Protein AF-A0A836K0S6-F1 (afdb_monomer_lite)

Foldseek 3Di:
DDDQDDLVNCVVVVDDPVRSQVSQCVVPNPVRPDDCVVCPVVVVVVVVVVVVVVPVVVVVPQDADQDALVLLLVLQVVCCVPPVWDALVNSLVSCVVPHSHDPDPVVSSVSSVVNVVVNCLQQSWHDDDVRTIHRDDPVSNVVSVVVVVVVVVVVVVVVVVVVVVVVVVVVVVVVD

Secondary structure (DSSP, 8-state):
------HHHHHHTT--HHHHHHHHHHHHGGGGS--TTHHHHHHHHHHHHHHHHTHHHHHHS-PPPPPPHHHHHHHHHHHTTT-SSEEHHHHHHHHHHHS-----HHHHHHHHHHHHHHHHHTTSSEEEETTEEEPPPHHHHHHHHHHHHHHHHHHHHHHHHHHHHHHHHHHHHS--

Sequence (176 aa):
PSKEPTSKFLVKLGKNGQEILQMLEMVYGESAGHPSTLRVDENIQRVHDLVTADRRITTRMMEVIPITPQMLRIAVKELQKHQLFVKLKNLRDHIQKYYPVETDLEILEQELQEKLKYAVCVGLIAKYGDDQYCIPTLREEANTVKTAISAFWEMYKNVTQYVNVLFFMQQNAANQ

Organism: NCBI:txid2715315

Structure (mmCIF, N/CA/C/O backbone):
data_AF-A0A836K0S6-F1
#
_entry.id   AF-A0A836K0S6-F1
#
loop_
_atom_site.group_PDB
_atom_site.id
_atom_site.type_symbol
_atom_site.label_atom_id
_atom_site.label_alt_id
_atom_site.label_comp_id
_atom_site.label_asym_id
_atom_site.label_entity_id
_atom_site.label_seq_id
_atom_site.pdbx_PDB_ins_code
_atom_site.Cartn_x
_atom_site.Cartn_y
_atom_site.Cartn_z
_atom_site.occupancy
_atom_site.B_iso_or_equiv
_atom_site.auth_seq_id
_atom_site.auth_comp_id
_atom_site.auth_asym_id
_atom_site.auth_atom_id
_atom_site.pdbx_PDB_model_num
ATOM 1 N N . PRO A 1 1 ? 19.484 -23.667 -63.491 1.00 38.75 1 PRO A N 1
ATOM 2 C CA . PRO A 1 1 ? 19.630 -23.543 -62.021 1.00 38.75 1 PRO A CA 1
ATOM 3 C C . PRO A 1 1 ? 19.934 -24.911 -61.388 1.00 38.75 1 PRO A C 1
ATOM 5 O O . PRO A 1 1 ? 19.045 -25.756 -61.285 1.00 38.75 1 PRO A O 1
ATOM 8 N N . SER A 1 2 ? 21.205 -25.161 -61.065 1.00 41.16 2 SER A N 1
ATOM 9 C CA . SER A 1 2 ? 21.650 -26.395 -60.409 1.00 41.16 2 SER A CA 1
ATOM 10 C C . SER A 1 2 ? 21.013 -26.499 -59.024 1.00 41.16 2 SER A C 1
ATOM 12 O O . SER A 1 2 ? 21.161 -25.600 -58.203 1.00 41.16 2 SER A O 1
ATOM 14 N N . LYS A 1 3 ? 20.267 -27.577 -58.767 1.00 54.84 3 LYS A N 1
ATOM 15 C CA . LYS A 1 3 ? 19.761 -27.871 -57.424 1.00 54.84 3 LYS A CA 1
ATOM 16 C C . LYS A 1 3 ? 20.940 -28.363 -56.591 1.00 54.84 3 LYS A C 1
ATOM 18 O O . LYS A 1 3 ? 21.445 -29.450 -56.861 1.00 54.84 3 LYS A O 1
ATOM 23 N N . GLU A 1 4 ? 21.390 -27.568 -55.628 1.00 58.59 4 GLU A N 1
ATOM 24 C CA . GLU A 1 4 ? 22.420 -28.013 -54.692 1.00 58.59 4 GLU A CA 1
ATOM 25 C C . GLU A 1 4 ? 21.896 -29.193 -53.851 1.00 58.59 4 GLU A C 1
ATOM 27 O O . GLU A 1 4 ? 20.720 -29.211 -53.458 1.00 58.59 4 GLU A O 1
ATOM 32 N N . PRO A 1 5 ? 22.724 -30.220 -53.610 1.00 63.16 5 PRO A N 1
ATOM 33 C CA . PRO A 1 5 ? 22.298 -31.408 -52.888 1.00 63.16 5 PRO A CA 1
ATOM 34 C C . PRO A 1 5 ? 22.079 -31.091 -51.402 1.00 63.16 5 PRO A C 1
ATOM 36 O O . PRO A 1 5 ? 23.010 -30.792 -50.665 1.00 63.16 5 PRO A O 1
ATOM 39 N N . THR A 1 6 ? 20.834 -31.206 -50.938 1.00 71.94 6 THR A N 1
ATOM 40 C CA . THR A 1 6 ? 20.497 -31.096 -49.507 1.00 71.94 6 THR A CA 1
ATOM 41 C C . THR A 1 6 ? 20.680 -32.435 -48.788 1.00 71.94 6 THR A C 1
ATOM 43 O O . THR A 1 6 ? 20.532 -33.499 -49.392 1.00 71.94 6 THR A O 1
ATOM 46 N N . SER A 1 7 ? 20.909 -32.416 -47.469 1.00 65.00 7 SER A N 1
ATOM 47 C CA . SER A 1 7 ? 21.048 -33.640 -46.656 1.00 65.00 7 SER A CA 1
ATOM 48 C C . SER A 1 7 ? 19.866 -34.608 -46.828 1.00 65.00 7 SER A C 1
ATOM 50 O O . SER A 1 7 ? 20.059 -35.808 -47.002 1.00 65.00 7 SER A O 1
ATOM 52 N N . LYS A 1 8 ? 18.634 -34.084 -46.900 1.00 75.00 8 LYS A N 1
ATOM 53 C CA . LYS A 1 8 ? 17.410 -34.868 -47.151 1.00 75.00 8 LYS A CA 1
ATOM 54 C C . LYS A 1 8 ? 17.403 -35.552 -48.521 1.00 75.00 8 LYS A C 1
ATOM 56 O O . LYS A 1 8 ? 16.865 -36.649 -48.649 1.00 75.00 8 LYS A O 1
ATOM 61 N N . PHE A 1 9 ? 17.979 -34.913 -49.538 1.00 78.56 9 PHE A N 1
ATOM 62 C CA . PHE A 1 9 ? 18.112 -35.496 -50.870 1.00 78.56 9 PHE A CA 1
ATOM 63 C C . PHE A 1 9 ? 19.124 -36.649 -50.866 1.00 78.56 9 PHE A C 1
ATOM 65 O O . PHE A 1 9 ? 18.832 -37.714 -51.403 1.00 78.56 9 PHE A O 1
ATOM 72 N N . LEU A 1 10 ? 20.260 -36.480 -50.185 1.00 75.69 10 LEU A N 1
ATOM 73 C CA . LEU A 1 10 ? 21.323 -37.489 -50.111 1.00 75.69 10 LEU A CA 1
ATOM 74 C C . LEU A 1 10 ? 20.910 -38.734 -49.308 1.00 75.69 10 LEU A C 1
ATOM 76 O O . LEU A 1 10 ? 21.183 -39.854 -49.739 1.00 75.69 10 LEU A O 1
ATOM 80 N N . VAL A 1 11 ? 20.158 -38.560 -48.215 1.00 77.62 11 VAL A N 1
ATOM 81 C CA . VAL A 1 11 ? 19.549 -39.684 -47.474 1.00 77.62 11 VAL A CA 1
ATOM 82 C C . VAL A 1 11 ? 18.610 -40.489 -48.378 1.00 77.62 11 VAL A C 1
ATOM 84 O O . VAL A 1 11 ? 18.618 -41.717 -48.354 1.00 77.62 11 VAL A O 1
ATOM 87 N N . LYS A 1 12 ? 17.828 -39.814 -49.230 1.00 84.00 12 LYS A N 1
ATOM 88 C CA . LYS A 1 12 ? 16.891 -40.471 -50.154 1.00 84.00 12 LYS A CA 1
ATOM 89 C C . LYS A 1 12 ? 17.592 -41.238 -51.282 1.00 84.00 12 LYS A C 1
ATOM 91 O O . LYS A 1 12 ? 16.991 -42.135 -51.862 1.00 84.00 12 LYS A O 1
ATOM 96 N N . LEU A 1 13 ? 18.856 -40.913 -51.553 1.00 79.81 13 LEU A N 1
ATOM 97 C CA . LEU A 1 13 ? 19.741 -41.653 -52.456 1.00 79.81 13 LEU A CA 1
ATOM 98 C C . LEU A 1 13 ? 20.473 -42.820 -51.767 1.00 79.81 13 LEU A C 1
ATOM 100 O O . LEU A 1 13 ? 21.330 -43.444 -52.388 1.00 79.81 13 LEU A O 1
ATOM 104 N N . GLY A 1 14 ? 20.156 -43.116 -50.502 1.00 83.06 14 GLY A N 1
ATOM 105 C CA . GLY A 1 14 ? 20.743 -44.231 -49.756 1.00 83.06 14 GLY A CA 1
ATOM 106 C C . GLY A 1 14 ? 22.152 -43.965 -49.228 1.00 83.06 14 GLY A C 1
ATOM 107 O O . GLY A 1 14 ? 22.843 -44.912 -48.861 1.00 83.06 14 GLY A O 1
ATOM 108 N N . LYS A 1 15 ? 22.597 -42.702 -49.194 1.00 83.50 15 LYS A N 1
ATOM 109 C CA . LYS A 1 15 ? 23.909 -42.341 -48.644 1.00 83.50 15 LYS A CA 1
ATOM 110 C C . LYS A 1 15 ? 23.918 -42.492 -47.129 1.00 83.50 15 LYS A C 1
ATOM 112 O O . LYS A 1 15 ? 22.961 -42.111 -46.453 1.00 83.50 15 LYS A O 1
ATOM 117 N N . ASN A 1 16 ? 25.006 -43.043 -46.601 1.00 80.62 16 ASN A N 1
ATOM 118 C CA . ASN A 1 16 ? 25.193 -43.154 -45.156 1.00 80.62 16 ASN A CA 1
ATOM 119 C C . ASN A 1 16 ? 25.686 -41.821 -44.558 1.00 80.62 16 ASN A C 1
ATOM 121 O O . ASN A 1 16 ? 26.083 -40.904 -45.276 1.00 80.62 16 ASN A O 1
ATOM 125 N N . GLY A 1 17 ? 25.660 -41.702 -43.228 1.00 71.62 17 GLY A N 1
ATOM 126 C CA . GLY A 1 17 ? 25.983 -40.445 -42.541 1.00 71.62 17 GLY A CA 1
ATOM 127 C C . GLY A 1 17 ? 27.375 -39.881 -42.855 1.00 71.62 17 GLY A C 1
ATOM 128 O O . GLY A 1 17 ? 27.514 -38.669 -42.981 1.00 71.62 17 GLY A O 1
ATOM 129 N N . GLN A 1 18 ? 28.389 -40.734 -43.037 1.00 77.06 18 GLN A N 1
ATOM 130 C CA . GLN A 1 18 ? 29.755 -40.292 -43.348 1.00 77.06 18 GLN A CA 1
ATOM 131 C C . GLN A 1 18 ? 29.875 -39.789 -44.790 1.00 77.06 18 GLN A C 1
ATOM 133 O O . GLN A 1 18 ? 30.470 -38.742 -45.032 1.00 77.06 18 GLN A O 1
ATOM 138 N N . GLU A 1 19 ? 29.248 -40.487 -45.736 1.00 78.19 19 GLU A N 1
ATOM 139 C CA . GLU A 1 19 ? 29.199 -40.072 -47.141 1.00 78.19 19 GLU A CA 1
ATOM 140 C C . GLU A 1 19 ? 28.451 -38.746 -47.320 1.00 78.19 19 GLU A C 1
ATOM 142 O O . GLU A 1 19 ? 28.858 -37.903 -48.117 1.00 78.19 19 GLU A O 1
ATOM 147 N N . ILE A 1 20 ? 27.366 -38.545 -46.564 1.00 78.31 20 ILE A N 1
ATOM 148 C CA . ILE A 1 20 ? 26.595 -37.297 -46.583 1.00 78.31 20 ILE A CA 1
ATOM 149 C C . ILE A 1 20 ? 27.454 -36.130 -46.094 1.00 78.31 20 ILE A C 1
ATOM 151 O O . ILE A 1 20 ? 27.457 -35.080 -46.732 1.00 78.31 20 ILE A O 1
ATOM 155 N N . LEU A 1 21 ? 28.185 -36.310 -44.991 1.00 73.69 21 LEU A N 1
ATOM 156 C CA . LEU A 1 21 ? 29.040 -35.264 -44.427 1.00 73.69 21 LEU A CA 1
ATOM 157 C C . LEU A 1 21 ? 30.175 -34.885 -45.382 1.00 73.69 21 LEU A C 1
ATOM 159 O O . LEU A 1 21 ? 30.342 -33.702 -45.653 1.00 73.69 21 LEU A O 1
ATOM 163 N N . GLN A 1 22 ? 30.861 -35.865 -45.979 1.00 76.62 22 GLN A N 1
ATOM 164 C CA . GLN A 1 22 ? 31.916 -35.603 -46.968 1.00 76.62 22 GLN A CA 1
ATOM 165 C C . GLN A 1 22 ? 31.391 -34.854 -48.201 1.00 76.62 22 GLN A C 1
ATOM 167 O O . GLN A 1 22 ? 32.048 -33.946 -48.707 1.00 76.62 22 GLN A O 1
ATOM 172 N N . MET A 1 23 ? 30.196 -35.206 -48.690 1.00 76.31 23 MET A N 1
ATOM 173 C CA . MET A 1 23 ? 29.592 -34.513 -49.834 1.00 76.31 23 MET A CA 1
ATOM 174 C C . MET A 1 23 ? 29.156 -33.089 -49.489 1.00 76.31 23 MET A C 1
ATOM 176 O O . MET A 1 23 ? 29.327 -32.189 -50.307 1.00 76.31 23 MET A O 1
ATOM 180 N N . LEU A 1 24 ? 28.595 -32.870 -48.299 1.00 74.06 24 LEU A N 1
ATOM 181 C CA . LEU A 1 24 ? 28.190 -31.534 -47.868 1.00 74.06 24 LEU A CA 1
ATOM 182 C C . LEU A 1 24 ? 29.405 -30.641 -47.594 1.00 74.06 24 LEU A C 1
ATOM 184 O O . LEU A 1 24 ? 29.384 -29.480 -47.981 1.00 74.06 24 LEU A O 1
ATOM 188 N N . GLU A 1 25 ? 30.472 -31.177 -47.005 1.00 78.62 25 GLU A N 1
ATOM 189 C CA . GLU A 1 25 ? 31.734 -30.465 -46.771 1.00 78.62 25 GLU A CA 1
ATOM 190 C C . GLU A 1 25 ? 32.433 -30.093 -48.087 1.00 78.62 25 GLU A C 1
ATOM 192 O O . GLU A 1 25 ? 32.947 -28.987 -48.225 1.00 78.62 25 GLU A O 1
ATOM 197 N N . MET A 1 26 ? 32.355 -30.952 -49.108 1.00 75.50 26 MET A N 1
ATOM 198 C CA . MET A 1 26 ? 32.865 -30.644 -50.449 1.00 75.50 26 MET A CA 1
ATOM 199 C C . MET A 1 26 ? 32.105 -29.493 -51.133 1.00 75.50 26 MET A C 1
ATOM 201 O O . MET A 1 26 ? 32.697 -28.741 -51.903 1.00 75.50 26 MET A O 1
ATOM 205 N N . VAL A 1 27 ? 30.800 -29.355 -50.875 1.00 72.50 27 VAL A N 1
ATOM 206 C CA . VAL A 1 27 ? 29.944 -28.338 -51.515 1.00 72.50 27 VAL A CA 1
ATOM 207 C C . VAL A 1 27 ? 29.910 -27.026 -50.721 1.00 72.50 27 VAL A C 1
ATOM 209 O O . VAL A 1 27 ? 29.893 -25.955 -51.321 1.00 72.50 27 VAL A O 1
ATOM 212 N N . TYR A 1 28 ? 29.916 -27.097 -49.387 1.00 68.75 28 TYR A N 1
ATOM 213 C CA . TYR A 1 28 ? 29.703 -25.955 -48.486 1.00 68.75 28 TYR A CA 1
ATOM 214 C C . TYR A 1 28 ? 30.924 -25.607 -47.609 1.00 68.75 28 TYR A C 1
ATOM 216 O O . TYR A 1 28 ? 30.860 -24.662 -46.819 1.00 68.75 28 TYR A O 1
ATOM 224 N N . GLY A 1 29 ? 32.037 -26.336 -47.742 1.00 69.38 29 GLY A N 1
ATOM 225 C CA . GLY A 1 29 ? 33.261 -26.142 -46.958 1.00 69.38 29 GLY A CA 1
ATOM 226 C C . GLY A 1 29 ? 33.095 -26.484 -45.473 1.00 69.38 29 GLY A C 1
ATOM 227 O O . GLY A 1 29 ? 32.129 -27.133 -45.070 1.00 69.38 29 GLY A O 1
ATOM 228 N N . GLU A 1 30 ? 34.002 -25.972 -44.633 1.00 62.50 30 GLU A N 1
ATOM 229 C CA . GLU A 1 30 ? 34.027 -26.172 -43.165 1.00 62.50 30 GLU A CA 1
ATOM 230 C C . GLU A 1 30 ? 32.717 -25.763 -42.453 1.00 62.50 30 GLU A C 1
ATOM 232 O O . GLU A 1 30 ? 32.468 -26.111 -41.302 1.00 62.50 30 GLU A O 1
ATOM 237 N N . SER A 1 31 ? 31.825 -25.049 -43.144 1.00 57.25 31 SER A N 1
ATOM 238 C CA . SER A 1 31 ? 30.517 -24.626 -42.631 1.00 57.25 31 SER A CA 1
ATOM 239 C C . SER A 1 31 ? 29.448 -25.730 -42.662 1.00 57.25 31 SER A C 1
ATOM 241 O O . SER A 1 31 ? 28.373 -25.554 -42.089 1.00 57.25 31 SER A O 1
ATOM 243 N N . ALA A 1 32 ? 29.711 -26.860 -43.328 1.00 57.91 32 ALA A N 1
ATOM 244 C CA . ALA A 1 32 ? 28.731 -27.911 -43.614 1.00 57.91 32 ALA A CA 1
ATOM 245 C C . ALA A 1 32 ? 28.313 -28.764 -42.400 1.00 57.91 32 ALA A C 1
ATOM 247 O O . ALA A 1 32 ? 27.284 -29.442 -42.451 1.00 57.91 32 ALA A O 1
ATOM 248 N N . GLY A 1 33 ? 29.110 -28.753 -41.326 1.00 53.00 33 GLY A N 1
ATOM 249 C CA . GLY A 1 33 ? 28.989 -29.696 -40.209 1.00 53.00 33 GLY A CA 1
ATOM 250 C C . GLY A 1 33 ? 28.795 -29.076 -38.829 1.00 53.00 33 GLY A C 1
ATOM 251 O O . GLY A 1 33 ? 28.602 -29.816 -37.867 1.00 53.00 33 GLY A O 1
ATOM 252 N N . HIS A 1 34 ? 28.821 -27.749 -38.691 1.00 54.62 34 HIS A N 1
ATOM 253 C CA . HIS A 1 34 ? 28.636 -27.131 -37.382 1.00 54.62 34 HIS A CA 1
ATOM 254 C C . HIS A 1 34 ? 27.143 -27.001 -37.065 1.00 54.62 34 HIS A C 1
ATOM 256 O O . HIS A 1 34 ? 26.453 -26.198 -37.703 1.00 54.62 34 HIS A O 1
ATOM 262 N N . PRO A 1 35 ? 26.602 -27.752 -36.084 1.00 45.09 35 PRO A N 1
ATOM 263 C CA . PRO A 1 35 ? 25.261 -27.479 -35.612 1.00 45.09 35 PRO A CA 1
ATOM 264 C C . PRO A 1 35 ? 25.250 -26.038 -35.108 1.00 45.09 35 PRO A C 1
ATOM 266 O O . PRO A 1 35 ? 26.117 -25.611 -34.344 1.00 45.09 35 PRO A O 1
ATOM 269 N N . SER A 1 36 ? 24.238 -25.284 -35.528 1.00 50.00 36 SER A N 1
ATOM 270 C CA . SER A 1 36 ? 24.004 -23.888 -35.144 1.00 50.00 36 SER A CA 1
ATOM 271 C C . SER A 1 36 ? 23.807 -23.684 -33.623 1.00 50.00 36 SER A C 1
ATOM 273 O O . SER A 1 36 ? 23.417 -22.602 -33.193 1.00 50.00 36 SER A O 1
ATOM 275 N N . THR A 1 37 ? 24.066 -24.721 -32.820 1.00 48.28 37 THR A N 1
ATOM 276 C CA . THR A 1 37 ? 23.963 -24.807 -31.366 1.00 48.28 37 THR A CA 1
ATOM 277 C C . THR A 1 37 ? 25.198 -24.285 -30.632 1.00 48.28 37 THR A C 1
ATOM 279 O O . THR A 1 37 ? 25.036 -23.773 -29.537 1.00 48.28 37 THR A O 1
ATOM 282 N N . LEU A 1 38 ? 26.403 -24.309 -31.220 1.00 46.34 38 LEU A N 1
ATOM 283 C CA . LEU A 1 38 ? 27.581 -23.627 -30.635 1.00 46.34 38 LEU A CA 1
ATOM 284 C C . LEU A 1 38 ? 27.419 -22.096 -30.635 1.00 46.34 38 LEU A C 1
ATOM 286 O O . LEU A 1 38 ? 27.946 -21.402 -29.777 1.00 46.34 38 LEU A O 1
ATOM 290 N N . ARG A 1 39 ? 26.607 -21.574 -31.564 1.00 49.53 39 ARG A N 1
ATOM 291 C CA . ARG A 1 39 ? 26.193 -20.165 -31.616 1.00 49.53 39 ARG A CA 1
ATOM 292 C C . ARG A 1 39 ? 25.041 -19.828 -30.676 1.00 49.53 39 ARG A C 1
ATOM 294 O O . ARG A 1 39 ? 24.656 -18.666 -30.632 1.00 49.53 39 ARG A O 1
ATOM 301 N N . VAL A 1 40 ? 24.445 -20.792 -29.972 1.00 53.53 40 VAL A N 1
ATOM 302 C CA . VAL A 1 40 ? 23.340 -20.496 -29.048 1.00 53.53 40 VAL A CA 1
ATOM 303 C C . VAL A 1 40 ? 23.857 -19.655 -27.893 1.00 53.53 40 VAL A C 1
ATOM 305 O O . VAL A 1 40 ? 23.240 -18.641 -27.609 1.00 53.53 40 VAL A O 1
ATOM 308 N N . ASP A 1 41 ? 25.031 -19.958 -27.346 1.00 58.16 41 ASP A N 1
ATOM 309 C CA . ASP A 1 41 ? 25.607 -19.177 -26.248 1.00 58.16 41 ASP A CA 1
ATOM 310 C C . ASP A 1 41 ? 26.041 -17.780 -26.709 1.00 58.16 41 ASP A C 1
ATOM 312 O O . ASP A 1 41 ? 25.741 -16.797 -26.046 1.00 58.16 41 ASP A O 1
ATOM 316 N N . GLU A 1 42 ? 26.635 -17.648 -27.898 1.00 65.81 42 GLU A N 1
ATOM 317 C CA . GLU A 1 42 ? 26.978 -16.340 -28.481 1.00 65.81 42 GLU A CA 1
ATOM 318 C C . GLU A 1 42 ? 25.749 -15.524 -28.898 1.00 65.81 42 GLU A C 1
ATOM 320 O O . GLU A 1 42 ? 25.778 -14.295 -28.862 1.00 65.81 42 GLU A O 1
ATOM 325 N N . ASN A 1 43 ? 24.676 -16.178 -29.350 1.00 62.50 43 ASN A N 1
ATOM 326 C CA . ASN A 1 43 ? 23.417 -15.520 -29.688 1.00 62.50 43 ASN A CA 1
ATOM 327 C C . ASN A 1 43 ? 22.670 -15.117 -28.418 1.00 62.50 43 ASN A C 1
ATOM 329 O O . ASN A 1 43 ? 22.153 -14.010 -28.367 1.00 62.50 43 ASN A O 1
ATOM 333 N N . ILE A 1 44 ? 22.639 -15.972 -27.393 1.00 70.31 44 ILE A N 1
ATOM 334 C CA . ILE A 1 44 ? 22.096 -15.654 -26.069 1.00 70.31 44 ILE A CA 1
ATOM 335 C C . ILE A 1 44 ? 22.892 -14.501 -25.465 1.00 70.31 44 ILE A C 1
ATOM 337 O O . ILE A 1 44 ? 22.283 -13.549 -24.990 1.00 70.31 44 ILE A O 1
ATOM 341 N N . GLN A 1 45 ? 24.223 -14.531 -25.556 1.00 72.94 45 GLN A N 1
ATOM 342 C CA . GLN A 1 45 ? 25.086 -13.467 -25.059 1.00 72.94 45 GLN A CA 1
ATOM 343 C C . GLN A 1 45 ? 24.880 -12.173 -25.847 1.00 72.94 45 GLN A C 1
ATOM 345 O O . GLN A 1 45 ? 24.683 -11.131 -25.243 1.00 72.94 45 GLN A O 1
ATOM 350 N N . ARG A 1 46 ? 24.802 -12.218 -27.182 1.00 71.31 46 ARG A N 1
ATOM 351 C CA . ARG A 1 46 ? 24.496 -11.025 -27.988 1.00 71.31 46 ARG A CA 1
ATOM 352 C C . ARG A 1 46 ? 23.092 -10.488 -27.747 1.00 71.31 46 ARG A C 1
ATOM 354 O O . ARG A 1 46 ? 22.923 -9.278 -27.753 1.00 71.31 46 ARG A O 1
ATOM 361 N N . VAL A 1 47 ? 22.094 -11.343 -27.522 1.00 71.38 47 VAL A N 1
ATOM 362 C CA . VAL A 1 47 ? 20.738 -10.918 -27.138 1.00 71.38 47 VAL A CA 1
ATOM 363 C C . VAL A 1 47 ? 20.761 -10.294 -25.747 1.00 71.38 47 VAL A C 1
ATOM 365 O O . VAL A 1 47 ? 20.183 -9.230 -25.560 1.00 71.38 47 VAL A O 1
ATOM 368 N N . HIS A 1 48 ? 21.465 -10.899 -24.793 1.00 71.25 48 HIS A N 1
ATOM 369 C CA . HIS A 1 48 ? 21.648 -10.353 -23.454 1.00 71.25 48 HIS A CA 1
ATOM 370 C C . HIS A 1 48 ? 22.355 -8.993 -23.499 1.00 71.25 48 HIS A C 1
ATOM 372 O O . HIS A 1 48 ? 21.888 -8.034 -22.890 1.00 71.25 48 HIS A O 1
ATOM 378 N N . ASP A 1 49 ? 23.438 -8.878 -24.260 1.00 73.12 49 ASP A N 1
ATOM 379 C CA . ASP A 1 49 ? 24.223 -7.654 -24.401 1.00 73.12 49 ASP A CA 1
ATOM 380 C C . ASP A 1 49 ? 23.453 -6.580 -25.167 1.00 73.12 49 ASP A C 1
ATOM 382 O O . ASP A 1 49 ? 23.550 -5.410 -24.815 1.00 73.12 49 ASP A O 1
ATOM 386 N N . LEU A 1 50 ? 22.625 -6.954 -26.148 1.00 68.75 50 LEU A N 1
ATOM 387 C CA . LEU A 1 50 ? 21.721 -6.037 -26.843 1.00 68.75 50 LEU A CA 1
ATOM 388 C C . LEU A 1 50 ? 20.630 -5.521 -25.895 1.00 68.75 50 LEU A C 1
ATOM 390 O O . LEU A 1 50 ? 20.445 -4.315 -25.799 1.00 68.75 50 LEU A O 1
ATOM 394 N N . VAL A 1 51 ? 19.972 -6.405 -25.135 1.00 66.94 51 VAL A N 1
ATOM 395 C CA . VAL A 1 51 ? 18.967 -6.044 -24.115 1.00 66.94 51 VAL A CA 1
ATOM 396 C C . VAL A 1 51 ? 19.583 -5.176 -23.008 1.00 66.94 51 VAL A C 1
ATOM 398 O O . VAL A 1 51 ? 18.944 -4.250 -22.509 1.00 66.94 51 VAL A O 1
ATOM 401 N N . THR A 1 52 ? 20.843 -5.434 -22.656 1.00 67.44 52 THR A N 1
ATOM 402 C CA . THR A 1 52 ? 21.602 -4.673 -21.652 1.00 67.44 52 THR A CA 1
ATOM 403 C C . THR A 1 52 ? 22.093 -3.328 -22.200 1.00 67.44 52 THR A C 1
ATOM 405 O O . THR A 1 52 ? 22.062 -2.326 -21.486 1.00 67.44 52 THR A O 1
ATOM 408 N N . ALA A 1 53 ? 22.511 -3.258 -23.466 1.00 64.62 53 ALA A N 1
ATOM 409 C CA . ALA A 1 53 ? 22.901 -2.018 -24.141 1.00 64.62 53 ALA A CA 1
ATOM 410 C C . ALA A 1 53 ? 21.687 -1.106 -24.388 1.00 64.62 53 ALA A C 1
ATOM 412 O O . ALA A 1 53 ? 21.781 0.113 -24.221 1.00 64.62 53 ALA A O 1
ATOM 413 N N . ASP A 1 54 ? 20.521 -1.698 -24.651 1.00 57.50 54 ASP A N 1
ATOM 414 C CA . ASP A 1 54 ? 19.223 -1.022 -24.696 1.00 57.50 54 ASP A CA 1
ATOM 415 C C . ASP A 1 54 ? 18.599 -0.807 -23.308 1.00 57.50 54 ASP A C 1
ATOM 417 O O . ASP A 1 54 ? 17.394 -0.589 -23.167 1.00 57.50 54 ASP A O 1
ATOM 421 N N . ARG A 1 55 ? 19.429 -0.705 -22.259 1.00 53.62 55 ARG A N 1
ATOM 422 C CA . ARG A 1 55 ? 19.028 -0.120 -20.969 1.00 53.62 55 ARG A CA 1
ATOM 423 C C . ARG A 1 55 ? 18.396 1.269 -21.135 1.00 53.62 55 ARG A C 1
ATOM 425 O O . ARG A 1 55 ? 17.664 1.720 -20.261 1.00 53.62 55 ARG A O 1
ATOM 432 N N . ARG A 1 56 ? 18.609 1.950 -22.267 1.00 50.25 56 ARG A N 1
ATOM 433 C CA . ARG A 1 56 ? 17.874 3.171 -22.627 1.00 50.25 56 ARG A CA 1
ATOM 434 C C . ARG A 1 56 ? 16.399 2.923 -22.960 1.00 50.25 56 ARG A C 1
ATOM 436 O O . ARG A 1 56 ? 15.616 3.807 -22.659 1.00 50.25 56 ARG A O 1
ATOM 443 N N . ILE A 1 57 ? 15.990 1.784 -23.514 1.00 50.88 57 ILE A N 1
ATOM 444 C CA . ILE A 1 57 ? 14.574 1.491 -23.804 1.00 50.88 57 ILE A CA 1
ATOM 445 C C . ILE A 1 57 ? 13.841 1.044 -22.534 1.00 50.88 57 ILE A C 1
ATOM 447 O O . ILE A 1 57 ? 12.777 1.578 -22.229 1.00 50.88 57 ILE A O 1
ATOM 451 N N . THR A 1 58 ? 14.439 0.161 -21.729 1.00 48.59 58 THR A N 1
ATOM 452 C CA . THR A 1 58 ? 13.832 -0.284 -20.459 1.00 48.59 58 THR A CA 1
ATOM 453 C C . THR A 1 58 ? 13.770 0.820 -19.404 1.00 48.59 58 THR A C 1
ATOM 455 O O . THR A 1 58 ? 12.811 0.865 -18.646 1.00 48.59 58 THR A O 1
ATOM 458 N N . THR A 1 59 ? 14.726 1.758 -19.390 1.00 51.88 59 THR A N 1
ATOM 459 C CA . THR A 1 59 ? 14.732 2.873 -18.421 1.00 51.88 59 THR A CA 1
ATOM 460 C C . THR A 1 59 ? 13.948 4.104 -18.908 1.00 51.88 59 THR A C 1
ATOM 462 O O . THR A 1 59 ? 13.482 4.878 -18.082 1.00 51.88 59 THR A O 1
ATOM 465 N N . ARG A 1 60 ? 13.765 4.320 -20.225 1.00 44.72 60 ARG A N 1
ATOM 466 C CA . ARG A 1 60 ? 13.020 5.495 -20.743 1.00 44.72 60 ARG A CA 1
ATOM 467 C C . ARG A 1 60 ? 11.502 5.304 -20.815 1.00 44.72 60 ARG A C 1
ATOM 469 O O . ARG A 1 60 ? 10.807 6.298 -20.967 1.00 44.72 60 ARG A O 1
ATOM 476 N N . MET A 1 61 ? 10.995 4.072 -20.722 1.00 48.03 61 MET A N 1
ATOM 477 C CA . MET A 1 61 ? 9.550 3.782 -20.757 1.00 48.03 61 MET A CA 1
ATOM 478 C C . MET A 1 61 ? 8.940 3.501 -19.376 1.00 48.03 61 MET A C 1
ATOM 480 O O . MET A 1 61 ? 7.754 3.194 -19.289 1.00 48.03 61 MET A O 1
ATOM 484 N N . MET A 1 62 ? 9.717 3.595 -18.294 1.00 57.31 62 MET A N 1
ATOM 485 C CA . MET A 1 62 ? 9.168 3.538 -16.938 1.00 57.31 62 MET A CA 1
ATOM 486 C C . MET A 1 62 ? 8.606 4.916 -16.594 1.00 57.31 62 MET A C 1
ATOM 488 O O . MET A 1 62 ? 9.259 5.719 -15.934 1.00 57.31 62 MET A O 1
ATOM 492 N N . GLU A 1 63 ? 7.411 5.211 -17.111 1.00 72.75 63 GLU A N 1
ATOM 493 C CA . GLU A 1 63 ? 6.592 6.301 -16.585 1.00 72.75 63 GLU A CA 1
ATOM 494 C C . GLU A 1 63 ? 6.470 6.104 -15.072 1.00 72.75 63 GLU A C 1
ATOM 496 O O . GLU A 1 63 ? 6.129 5.011 -14.609 1.00 72.75 63 GLU A O 1
ATOM 501 N N . VAL A 1 64 ? 6.815 7.141 -14.305 1.00 80.81 64 VAL A N 1
ATOM 502 C CA . VAL A 1 64 ? 6.661 7.121 -12.851 1.00 80.81 64 VAL A CA 1
ATOM 503 C C . VAL A 1 64 ? 5.184 6.903 -12.549 1.00 80.81 64 VAL A C 1
ATOM 505 O O . VAL A 1 64 ? 4.340 7.708 -12.945 1.00 80.81 64 VAL A O 1
ATOM 508 N N . ILE A 1 65 ? 4.868 5.797 -11.877 1.00 87.75 65 ILE A N 1
ATOM 509 C CA . ILE A 1 65 ? 3.491 5.477 -11.509 1.00 87.75 65 ILE A CA 1
ATOM 510 C C . ILE A 1 65 ? 3.185 6.007 -10.107 1.00 87.75 65 ILE A C 1
ATOM 512 O O . ILE A 1 65 ? 4.005 5.840 -9.199 1.00 87.75 65 ILE A O 1
ATOM 516 N N . PRO A 1 66 ? 1.996 6.595 -9.892 1.00 89.06 66 PRO A N 1
ATOM 517 C CA . PRO A 1 66 ? 1.577 6.994 -8.561 1.00 89.06 66 PRO A CA 1
ATOM 518 C C . PRO A 1 66 ? 1.329 5.764 -7.683 1.00 89.06 66 PRO A C 1
ATOM 520 O O . PRO A 1 66 ? 0.835 4.722 -8.134 1.00 89.06 66 PRO A O 1
ATOM 523 N N . ILE A 1 67 ? 1.614 5.903 -6.394 1.00 92.06 67 ILE A N 1
ATOM 524 C CA . ILE A 1 67 ? 1.391 4.861 -5.401 1.00 92.06 67 ILE A CA 1
ATOM 525 C C . ILE A 1 67 ? -0.117 4.636 -5.242 1.00 92.06 67 ILE A C 1
ATOM 527 O O . ILE A 1 67 ? -0.891 5.536 -4.900 1.00 92.06 67 ILE A O 1
ATOM 531 N N . THR A 1 68 ? -0.552 3.392 -5.433 1.00 92.56 68 THR A N 1
ATOM 532 C CA . THR A 1 68 ? -1.947 3.005 -5.193 1.00 92.56 68 THR A CA 1
ATOM 533 C C . THR A 1 68 ? -2.117 2.341 -3.821 1.00 92.56 68 THR A C 1
ATOM 535 O O . THR A 1 68 ? -1.243 1.589 -3.382 1.00 92.56 68 THR A O 1
ATOM 538 N N . PRO A 1 69 ? -3.270 2.514 -3.145 1.00 92.69 69 PRO A N 1
ATOM 539 C CA . PRO A 1 69 ? -3.564 1.816 -1.888 1.00 92.69 69 PRO A CA 1
ATOM 540 C C . PRO A 1 69 ? -3.450 0.283 -1.974 1.00 92.69 69 PRO A C 1
ATOM 542 O O . PRO A 1 69 ? -3.110 -0.375 -0.992 1.00 92.69 69 PRO A O 1
ATOM 545 N N . GLN A 1 70 ? -3.692 -0.297 -3.155 1.00 92.31 70 GLN A N 1
ATOM 546 C CA . GLN A 1 70 ? -3.560 -1.739 -3.379 1.00 92.31 70 GLN A CA 1
ATOM 547 C C . GLN A 1 70 ? -2.099 -2.195 -3.396 1.00 92.31 70 GLN A C 1
ATOM 549 O O . GLN A 1 70 ? -1.785 -3.230 -2.808 1.00 92.31 70 GLN A O 1
ATOM 554 N N . MET A 1 71 ? -1.194 -1.411 -3.994 1.00 94.25 71 MET A N 1
ATOM 555 C CA . MET A 1 71 ? 0.248 -1.685 -3.924 1.00 94.25 71 MET A CA 1
ATOM 556 C C . MET A 1 71 ? 0.723 -1.713 -2.471 1.00 94.25 71 MET A C 1
ATOM 558 O O . MET A 1 71 ? 1.471 -2.610 -2.089 1.00 94.25 71 MET A O 1
ATOM 562 N N . LEU A 1 72 ? 0.224 -0.790 -1.642 1.00 95.44 72 LEU A N 1
ATOM 563 C CA . LEU A 1 72 ? 0.537 -0.743 -0.213 1.00 95.44 72 LEU A CA 1
ATOM 564 C C . LEU A 1 72 ? 0.033 -1.982 0.520 1.00 95.44 72 LEU A C 1
ATOM 566 O O . LEU A 1 72 ? 0.787 -2.591 1.274 1.00 95.44 72 LEU A O 1
ATOM 570 N N . ARG A 1 73 ? -1.205 -2.412 0.258 1.00 94.88 73 ARG A N 1
ATOM 571 C CA . ARG A 1 73 ? -1.741 -3.649 0.837 1.00 94.88 73 ARG A CA 1
ATOM 572 C C . ARG A 1 73 ? -0.893 -4.864 0.457 1.00 94.88 73 ARG A C 1
ATOM 574 O O . ARG A 1 73 ? -0.585 -5.685 1.317 1.00 94.88 73 ARG A O 1
ATOM 581 N N . ILE A 1 74 ? -0.499 -4.983 -0.810 1.00 95.00 74 ILE A N 1
ATOM 582 C CA . ILE A 1 74 ? 0.351 -6.086 -1.281 1.00 95.00 74 ILE A CA 1
ATOM 583 C C . ILE A 1 74 ? 1.720 -6.034 -0.591 1.00 95.00 74 ILE A C 1
ATOM 585 O O . ILE A 1 74 ? 2.150 -7.040 -0.029 1.00 95.00 74 ILE A O 1
ATOM 589 N N . ALA A 1 75 ? 2.366 -4.866 -0.560 1.00 95.56 75 ALA A N 1
ATOM 590 C CA . ALA A 1 75 ? 3.664 -4.682 0.083 1.00 95.56 75 ALA A CA 1
ATOM 591 C C . ALA A 1 75 ? 3.620 -5.016 1.583 1.00 95.56 75 ALA A C 1
ATOM 593 O O . ALA A 1 75 ? 4.469 -5.762 2.072 1.00 95.56 75 ALA A O 1
ATOM 594 N N . VAL A 1 76 ? 2.603 -4.537 2.311 1.00 95.44 76 VAL A N 1
ATOM 595 C CA . VAL A 1 76 ? 2.406 -4.868 3.731 1.00 95.44 76 VAL A CA 1
ATOM 596 C C . VAL A 1 76 ? 2.220 -6.374 3.910 1.00 95.44 76 VAL A C 1
ATOM 598 O O . VAL A 1 76 ? 2.876 -6.961 4.766 1.00 95.44 76 VAL A O 1
ATOM 601 N N . LYS A 1 77 ? 1.390 -7.023 3.081 1.00 94.81 77 LYS A N 1
ATOM 602 C CA . LYS A 1 77 ? 1.150 -8.473 3.150 1.00 94.81 77 LYS A CA 1
ATOM 603 C C . LYS A 1 77 ? 2.428 -9.288 2.937 1.00 94.81 77 LYS A C 1
ATOM 605 O O . LYS A 1 77 ? 2.644 -10.277 3.634 1.00 94.81 77 LYS A O 1
ATOM 610 N N . GLU A 1 78 ? 3.266 -8.891 1.984 1.00 93.69 78 GLU A N 1
ATOM 611 C CA . GLU A 1 78 ? 4.535 -9.566 1.699 1.00 93.69 78 GLU A CA 1
ATOM 612 C C . GLU A 1 78 ? 5.560 -9.359 2.820 1.00 93.69 78 GLU A C 1
ATOM 614 O O . GLU A 1 78 ? 6.192 -10.315 3.277 1.00 93.69 78 GLU A O 1
ATOM 619 N N . LEU A 1 79 ? 5.686 -8.129 3.323 1.00 93.88 79 LEU A N 1
ATOM 620 C CA . LEU A 1 79 ? 6.596 -7.806 4.422 1.00 93.88 79 LEU A CA 1
ATOM 621 C C . LEU A 1 79 ? 6.160 -8.458 5.743 1.00 93.88 79 LEU A C 1
ATOM 623 O O . LEU A 1 79 ? 7.015 -8.888 6.522 1.00 93.88 79 LEU A O 1
ATOM 627 N N . GLN A 1 80 ? 4.853 -8.620 5.968 1.00 93.81 80 GLN A N 1
ATOM 628 C CA . GLN A 1 80 ? 4.327 -9.240 7.182 1.00 93.81 80 GLN A CA 1
ATOM 629 C C . GLN A 1 80 ? 4.648 -10.729 7.335 1.00 93.81 80 GLN A C 1
ATOM 631 O O . GLN A 1 80 ? 4.585 -11.264 8.440 1.00 93.81 80 GLN A O 1
ATOM 636 N N . LYS A 1 81 ? 5.058 -11.407 6.258 1.00 92.12 81 LYS A N 1
ATOM 637 C CA . LYS A 1 81 ? 5.546 -12.794 6.343 1.00 92.12 81 LYS A CA 1
ATOM 638 C C . LYS A 1 81 ? 6.781 -12.925 7.243 1.00 92.12 81 LYS A C 1
ATOM 640 O O . LYS A 1 81 ? 7.053 -14.010 7.742 1.00 92.12 81 LYS A O 1
ATOM 645 N N . HIS A 1 82 ? 7.511 -11.827 7.447 1.00 89.56 82 HIS A N 1
ATOM 646 C CA . HIS A 1 82 ? 8.764 -11.795 8.201 1.00 89.56 82 HIS A CA 1
ATOM 647 C C . HIS A 1 82 ? 8.706 -10.874 9.432 1.00 89.56 82 HIS A C 1
ATOM 649 O O . HIS A 1 82 ? 9.650 -10.857 10.220 1.00 89.56 82 HIS A O 1
ATOM 655 N N . GLN A 1 83 ? 7.647 -10.071 9.591 1.00 88.62 83 GLN A N 1
ATOM 656 C CA . GLN A 1 83 ? 7.516 -9.058 10.648 1.00 88.62 83 GLN A CA 1
ATOM 657 C C . GLN A 1 83 ? 6.043 -8.909 11.053 1.00 88.62 83 GLN A C 1
ATOM 659 O O . GLN A 1 83 ? 5.177 -8.839 10.194 1.00 88.62 83 GLN A O 1
ATOM 664 N N . LEU A 1 84 ? 5.729 -8.797 12.347 1.00 86.12 84 LEU A N 1
ATOM 665 C CA . LEU A 1 84 ? 4.332 -8.613 12.781 1.00 86.12 84 LEU A CA 1
ATOM 666 C C . LEU A 1 84 ? 3.751 -7.262 12.330 1.00 86.12 84 LEU A C 1
ATOM 668 O O . LEU A 1 84 ? 2.609 -7.200 11.878 1.00 86.12 84 LEU A O 1
ATOM 672 N N . PHE A 1 85 ? 4.557 -6.202 12.397 1.00 92.19 85 PHE A N 1
ATOM 673 C CA . PHE A 1 85 ? 4.195 -4.852 11.970 1.00 92.19 85 PHE A CA 1
ATOM 674 C C . PHE A 1 85 ? 5.234 -4.316 10.991 1.00 92.19 85 PHE A C 1
ATOM 676 O O . PHE A 1 85 ? 6.439 -4.459 11.203 1.00 92.19 85 PHE A O 1
ATOM 683 N N . VAL A 1 86 ? 4.762 -3.673 9.929 1.00 93.81 86 VAL A N 1
ATOM 684 C CA . VAL A 1 86 ? 5.593 -3.115 8.864 1.00 93.81 86 VAL A CA 1
ATOM 685 C C . VAL A 1 86 ? 5.804 -1.633 9.124 1.00 93.81 86 VAL A C 1
ATOM 687 O O . VAL A 1 86 ? 4.844 -0.869 9.206 1.00 93.81 86 VAL A O 1
ATOM 690 N N . LYS A 1 87 ? 7.070 -1.225 9.248 1.00 94.44 87 LYS A N 1
ATOM 691 C CA . LYS A 1 87 ? 7.444 0.183 9.420 1.00 94.44 87 LYS A CA 1
ATOM 692 C C . LYS A 1 87 ? 7.399 0.944 8.094 1.00 94.44 87 LYS A C 1
ATOM 694 O O . LYS A 1 87 ? 7.779 0.377 7.069 1.00 94.44 87 LYS A O 1
ATOM 699 N N . LEU A 1 88 ? 7.056 2.236 8.127 1.00 93.62 88 LEU A N 1
ATOM 700 C CA . LEU A 1 88 ? 7.043 3.124 6.949 1.00 93.62 88 LEU A CA 1
ATOM 701 C C . LEU A 1 88 ? 8.337 3.036 6.125 1.00 93.62 88 LEU A C 1
ATOM 703 O O . LEU A 1 88 ? 8.279 2.853 4.913 1.00 93.62 88 LEU A O 1
ATOM 707 N N . LYS A 1 89 ? 9.501 3.076 6.786 1.00 93.00 89 LYS A N 1
ATOM 708 C CA . LYS A 1 89 ? 10.811 2.951 6.127 1.00 93.00 89 LYS A CA 1
ATOM 709 C C . LYS A 1 89 ? 10.934 1.663 5.303 1.00 93.00 89 LYS A C 1
ATOM 711 O O . LYS A 1 89 ? 11.305 1.713 4.139 1.00 93.00 89 LYS A O 1
ATOM 716 N N . ASN A 1 90 ? 10.561 0.522 5.885 1.00 93.00 90 ASN A N 1
ATOM 717 C CA . ASN A 1 90 ? 10.630 -0.775 5.204 1.00 93.00 90 ASN A CA 1
ATOM 718 C C . ASN A 1 90 ? 9.665 -0.829 4.014 1.00 93.00 90 ASN A C 1
ATOM 720 O O . ASN A 1 90 ? 9.962 -1.452 2.998 1.00 93.00 90 ASN A O 1
ATOM 724 N N . LEU A 1 91 ? 8.509 -0.179 4.151 1.00 93.00 91 LEU A N 1
ATOM 725 C CA . LEU A 1 91 ? 7.520 -0.078 3.090 1.00 93.00 91 LEU A CA 1
ATOM 726 C C . LEU A 1 91 ? 8.041 0.769 1.924 1.00 93.00 91 LEU A C 1
ATOM 728 O O . LEU A 1 91 ? 7.951 0.333 0.782 1.00 93.00 91 LEU A O 1
ATOM 732 N N . ARG A 1 92 ? 8.627 1.935 2.213 1.00 94.06 92 ARG A N 1
ATOM 733 C CA . ARG A 1 92 ? 9.243 2.821 1.218 1.00 94.06 92 ARG A CA 1
ATOM 734 C C . ARG A 1 92 ? 10.336 2.094 0.442 1.00 94.06 92 ARG A C 1
ATOM 736 O O . ARG A 1 92 ? 10.278 2.043 -0.783 1.00 94.06 92 ARG A O 1
ATOM 743 N N . ASP A 1 93 ? 11.261 1.458 1.160 1.00 92.88 93 ASP A N 1
ATOM 744 C CA . ASP A 1 93 ? 12.374 0.720 0.559 1.00 92.88 93 ASP A CA 1
ATOM 745 C C . ASP A 1 93 ? 11.859 -0.449 -0.311 1.00 92.88 93 ASP A C 1
ATOM 747 O O . ASP A 1 93 ? 12.409 -0.740 -1.374 1.00 92.88 93 ASP A O 1
ATOM 751 N N . HIS A 1 94 ? 10.767 -1.106 0.099 1.00 93.56 94 HIS A N 1
ATOM 752 C CA . HIS A 1 94 ? 10.122 -2.154 -0.694 1.00 93.56 94 HIS A CA 1
ATOM 753 C C . HIS A 1 94 ? 9.452 -1.596 -1.957 1.00 93.56 94 HIS A C 1
ATOM 755 O O . HIS A 1 94 ? 9.645 -2.139 -3.042 1.00 93.56 94 HIS A O 1
ATOM 761 N N . ILE A 1 95 ? 8.683 -0.513 -1.840 1.00 92.31 95 ILE A N 1
ATOM 762 C CA . ILE A 1 95 ? 7.974 0.090 -2.973 1.00 92.31 95 ILE A CA 1
ATOM 763 C C . ILE A 1 95 ? 8.971 0.595 -4.024 1.00 92.31 95 ILE A C 1
ATOM 765 O O . ILE A 1 95 ? 8.828 0.263 -5.198 1.00 92.31 95 ILE A O 1
ATOM 769 N N . GLN A 1 96 ? 10.030 1.286 -3.600 1.00 90.69 96 GLN A N 1
ATOM 770 C CA . GLN A 1 96 ? 11.072 1.796 -4.495 1.00 90.69 96 GLN A CA 1
ATOM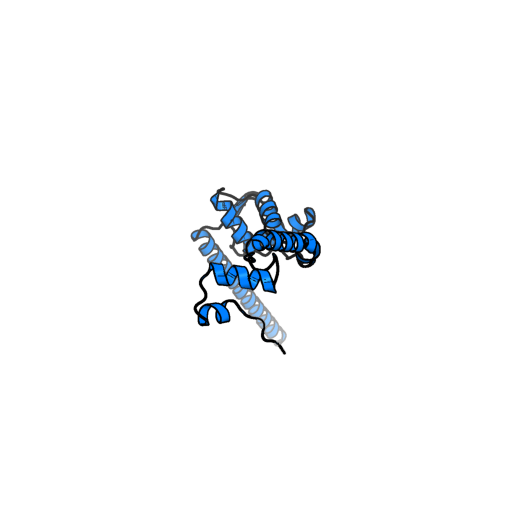 771 C C . GLN A 1 96 ? 11.856 0.676 -5.197 1.00 90.69 96 GLN A C 1
ATOM 773 O O . GLN A 1 96 ? 12.321 0.840 -6.322 1.00 90.69 96 GLN A O 1
ATOM 778 N N . LYS A 1 97 ? 12.003 -0.485 -4.548 1.00 90.62 97 LYS A N 1
ATOM 779 C CA . LYS A 1 97 ? 12.717 -1.632 -5.121 1.00 90.62 97 LYS A CA 1
ATOM 780 C C . LYS A 1 97 ? 11.921 -2.357 -6.208 1.00 90.62 97 LYS A C 1
ATOM 782 O O . LYS A 1 97 ? 12.527 -2.883 -7.140 1.00 90.62 97 LYS A O 1
ATOM 787 N N . TYR A 1 98 ? 10.601 -2.454 -6.057 1.00 88.94 98 TYR A N 1
ATOM 788 C CA . TYR A 1 98 ? 9.763 -3.315 -6.902 1.00 88.94 98 TYR A CA 1
ATOM 789 C C . TYR A 1 98 ? 8.868 -2.558 -7.888 1.00 88.94 98 TYR A C 1
ATOM 791 O O . TYR A 1 98 ? 8.296 -3.195 -8.772 1.00 88.94 98 TYR A O 1
ATOM 799 N N . TYR A 1 99 ? 8.757 -1.231 -7.776 1.00 87.75 99 TYR A N 1
ATOM 800 C CA . TYR A 1 99 ? 7.900 -0.419 -8.637 1.00 87.75 99 TYR A CA 1
ATOM 801 C C . TYR A 1 99 ? 8.637 0.815 -9.184 1.00 87.75 99 TYR A C 1
ATOM 803 O O . TYR A 1 99 ? 9.457 1.395 -8.472 1.00 87.75 99 TYR A O 1
ATOM 811 N N . PRO A 1 100 ? 8.324 1.255 -10.419 1.00 86.38 100 PRO A N 1
ATOM 812 C CA . PRO A 1 100 ? 8.793 2.528 -10.970 1.00 86.38 100 PRO A CA 1
ATOM 813 C C . PRO A 1 100 ? 8.050 3.714 -10.338 1.00 86.38 100 PRO A C 1
ATOM 815 O O . PRO A 1 100 ? 7.232 4.359 -10.987 1.00 86.38 100 PRO A O 1
ATOM 818 N N . VAL A 1 101 ? 8.274 3.961 -9.051 1.00 86.88 101 VAL A N 1
ATOM 819 C CA . VAL A 1 101 ? 7.704 5.111 -8.328 1.00 86.88 101 VAL A CA 1
ATOM 820 C C . VAL A 1 101 ? 8.658 6.303 -8.339 1.00 86.88 101 VAL A C 1
ATOM 822 O O . VAL A 1 101 ? 9.773 6.216 -8.861 1.00 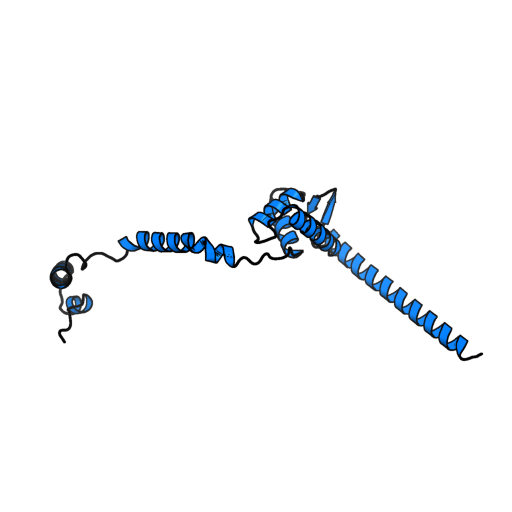86.88 101 VAL A O 1
ATOM 825 N N . GLU A 1 102 ? 8.215 7.415 -7.753 1.00 87.25 102 GLU A N 1
ATOM 826 C CA . GLU A 1 102 ? 9.024 8.618 -7.591 1.00 87.25 102 GLU A CA 1
ATOM 827 C C . GLU A 1 102 ? 10.380 8.298 -6.939 1.00 87.25 102 GLU A C 1
ATOM 829 O O . GLU A 1 102 ? 10.481 7.501 -6.001 1.00 87.25 102 GLU A O 1
ATOM 834 N N . THR A 1 103 ? 11.440 8.892 -7.488 1.00 83.75 103 THR A N 1
ATOM 835 C CA . THR A 1 103 ? 12.820 8.664 -7.040 1.00 83.75 103 THR A CA 1
ATOM 836 C C . THR A 1 103 ? 13.233 9.677 -5.979 1.00 83.75 103 THR A C 1
ATOM 838 O O . THR A 1 103 ? 14.061 9.351 -5.123 1.00 83.75 103 THR A O 1
ATOM 841 N N . ASP A 1 104 ? 12.657 10.882 -6.019 1.00 88.50 104 ASP A N 1
ATOM 842 C CA . ASP A 1 104 ? 12.860 11.880 -4.974 1.00 88.50 104 ASP A CA 1
ATOM 843 C C . ASP A 1 104 ? 12.281 11.385 -3.641 1.00 88.50 104 ASP A C 1
ATOM 845 O O . ASP A 1 104 ? 11.101 11.047 -3.534 1.00 88.50 104 ASP A O 1
ATOM 849 N N . LEU A 1 105 ? 13.135 11.318 -2.618 1.00 87.62 105 LEU A N 1
ATOM 850 C CA . LEU A 1 105 ? 12.779 10.734 -1.328 1.00 87.62 105 LEU A CA 1
ATOM 851 C C . LEU A 1 105 ? 11.721 11.548 -0.581 1.00 87.62 105 LEU A C 1
ATOM 853 O O . LEU A 1 105 ? 10.886 10.945 0.089 1.00 87.62 105 LEU A O 1
ATOM 857 N N . GLU A 1 106 ? 11.745 12.879 -0.677 1.00 90.31 106 GLU A N 1
ATOM 858 C CA . GLU A 1 106 ? 10.799 13.735 0.044 1.00 90.31 106 GLU A CA 1
ATOM 859 C C . GLU A 1 106 ? 9.410 13.650 -0.590 1.00 90.31 106 GLU A C 1
ATOM 861 O O . GLU A 1 106 ? 8.416 13.445 0.114 1.00 90.31 106 GLU A O 1
ATOM 866 N N . ILE A 1 107 ? 9.352 13.718 -1.924 1.00 90.50 107 ILE A N 1
ATOM 867 C CA . ILE A 1 107 ? 8.096 13.604 -2.676 1.00 90.50 107 ILE A CA 1
ATOM 868 C C . ILE A 1 107 ? 7.498 12.205 -2.497 1.00 90.50 107 ILE A C 1
ATOM 870 O O . ILE A 1 107 ? 6.309 12.078 -2.192 1.00 90.50 107 ILE A O 1
ATOM 874 N N . LEU A 1 108 ? 8.322 11.156 -2.612 1.00 90.69 108 LEU A N 1
ATOM 875 C CA . LEU A 1 108 ? 7.887 9.775 -2.413 1.00 90.69 108 LEU A CA 1
ATOM 876 C C . LEU A 1 108 ? 7.354 9.557 -0.996 1.00 90.69 108 LEU A C 1
ATOM 878 O O . LEU A 1 108 ? 6.333 8.897 -0.819 1.00 90.69 108 LEU A O 1
ATOM 882 N N . GLU A 1 109 ? 8.035 10.076 0.025 1.00 92.12 109 GLU A N 1
ATOM 883 C CA . GLU A 1 109 ? 7.614 9.899 1.413 1.00 92.12 109 GLU A CA 1
ATOM 884 C C . GLU A 1 109 ? 6.302 10.638 1.703 1.00 92.12 109 GLU A C 1
ATOM 886 O O . GLU A 1 109 ? 5.417 10.076 2.357 1.00 92.12 109 GLU A O 1
ATOM 891 N N . GLN A 1 110 ? 6.126 11.839 1.146 1.00 93.25 110 GLN A N 1
ATOM 892 C CA . GLN A 1 110 ? 4.871 12.581 1.230 1.00 93.25 110 GLN A CA 1
ATOM 893 C C . GLN A 1 110 ? 3.720 11.838 0.536 1.00 93.25 110 GLN A C 1
ATOM 895 O O . GLN A 1 110 ? 2.667 11.633 1.151 1.00 93.25 110 GLN A O 1
ATOM 900 N N . GLU A 1 111 ? 3.920 11.394 -0.710 1.00 93.94 111 GLU A N 1
ATOM 901 C CA . GLU A 1 111 ? 2.927 10.613 -1.451 1.00 93.94 111 GLU A CA 1
ATOM 902 C C . GLU A 1 111 ? 2.580 9.330 -0.684 1.00 93.94 111 GLU A C 1
ATOM 904 O O . GLU A 1 111 ? 1.408 9.018 -0.460 1.00 93.94 111 GLU A O 1
ATOM 909 N N . LEU A 1 112 ? 3.595 8.608 -0.208 1.00 93.94 112 LEU A N 1
ATOM 910 C CA . LEU A 1 112 ? 3.429 7.367 0.534 1.00 93.94 112 LEU A CA 1
ATOM 911 C C . LEU A 1 112 ? 2.596 7.572 1.800 1.00 93.94 112 LEU A C 1
ATOM 913 O O . LEU A 1 112 ? 1.668 6.800 2.048 1.00 93.94 112 LEU A O 1
ATOM 917 N N . GLN A 1 113 ? 2.877 8.615 2.585 1.00 93.69 113 GLN A N 1
ATOM 918 C CA . GLN A 1 113 ? 2.095 8.935 3.778 1.00 93.69 113 GLN A CA 1
ATOM 919 C C . GLN A 1 113 ? 0.642 9.286 3.447 1.00 93.69 113 GLN A C 1
ATOM 921 O O . GLN A 1 113 ? -0.272 8.858 4.158 1.00 93.69 113 GLN A O 1
ATOM 926 N N . GLU A 1 114 ? 0.406 10.044 2.377 1.00 93.12 114 GLU A N 1
ATOM 927 C CA . GLU A 1 114 ? -0.946 10.380 1.938 1.00 93.12 114 GLU A CA 1
ATOM 928 C C . GLU A 1 114 ? -1.724 9.115 1.542 1.00 93.12 114 GLU A C 1
ATOM 930 O O . GLU A 1 114 ? -2.822 8.859 2.045 1.00 93.12 114 GLU A O 1
ATOM 935 N N . LYS A 1 115 ? -1.126 8.258 0.708 1.00 93.75 115 LYS A N 1
ATOM 936 C CA . LYS A 1 115 ? -1.749 7.007 0.252 1.00 93.75 115 LYS A CA 1
ATOM 937 C C . LYS A 1 115 ? -1.936 5.997 1.380 1.00 93.75 115 LYS A C 1
ATOM 939 O O . LYS A 1 115 ? -2.932 5.272 1.375 1.00 93.75 115 LYS A O 1
ATOM 944 N N . LEU A 1 116 ? -1.050 5.985 2.376 1.00 93.88 116 LEU A N 1
ATOM 945 C CA . LEU A 1 116 ? -1.215 5.188 3.591 1.00 93.88 116 LEU A CA 1
ATOM 946 C C . LEU A 1 116 ? -2.417 5.644 4.415 1.00 93.88 116 LEU A C 1
ATOM 948 O O . LEU A 1 116 ? -3.190 4.793 4.851 1.00 93.88 116 LEU A O 1
ATOM 952 N N . LYS A 1 117 ? -2.634 6.956 4.581 1.00 91.19 117 LYS A N 1
ATOM 953 C CA . LYS A 1 117 ? -3.839 7.471 5.257 1.00 91.19 117 LYS A CA 1
ATOM 954 C C . LYS A 1 117 ? -5.103 6.987 4.556 1.00 91.19 117 LYS A C 1
ATOM 956 O O . LYS A 1 117 ? -5.991 6.460 5.220 1.00 91.19 117 LYS A O 1
ATOM 961 N N . TYR A 1 118 ? -5.154 7.078 3.225 1.00 89.62 118 TYR A N 1
ATOM 962 C CA . TYR A 1 118 ? -6.286 6.549 2.462 1.00 89.62 118 TYR A CA 1
ATOM 963 C C . TYR A 1 118 ? -6.459 5.045 2.657 1.00 89.62 118 TYR A C 1
ATOM 965 O O . TYR A 1 118 ? -7.562 4.608 2.971 1.00 89.62 118 TYR A O 1
ATOM 973 N N . ALA A 1 119 ? -5.388 4.262 2.513 1.00 92.25 119 ALA A N 1
ATOM 974 C CA . ALA A 1 119 ? -5.424 2.810 2.666 1.00 92.25 119 ALA A CA 1
ATOM 975 C C . ALA A 1 119 ? -5.900 2.378 4.067 1.00 92.25 119 ALA A C 1
ATOM 977 O O . ALA A 1 119 ? -6.629 1.391 4.181 1.00 92.25 119 ALA A O 1
ATOM 978 N N . VAL A 1 120 ? -5.539 3.134 5.111 1.00 90.50 120 VAL A N 1
ATOM 979 C CA . VAL A 1 120 ? -6.055 2.947 6.475 1.00 90.50 120 VAL A CA 1
ATOM 980 C C . VAL A 1 120 ? -7.537 3.311 6.556 1.00 90.50 120 VAL A C 1
ATOM 982 O O . VAL A 1 120 ? -8.331 2.514 7.046 1.00 90.50 120 VAL A O 1
ATOM 985 N N . CYS A 1 121 ? -7.937 4.476 6.037 1.00 83.94 121 CYS A N 1
ATOM 986 C CA . CYS A 1 121 ? -9.334 4.919 6.048 1.00 83.94 121 CYS A CA 1
ATOM 987 C C . CYS A 1 121 ? -10.280 3.944 5.336 1.00 83.94 121 CYS A C 1
ATOM 989 O O . CYS A 1 121 ? -11.385 3.709 5.817 1.00 83.94 121 CYS A O 1
ATOM 991 N N . VAL A 1 122 ?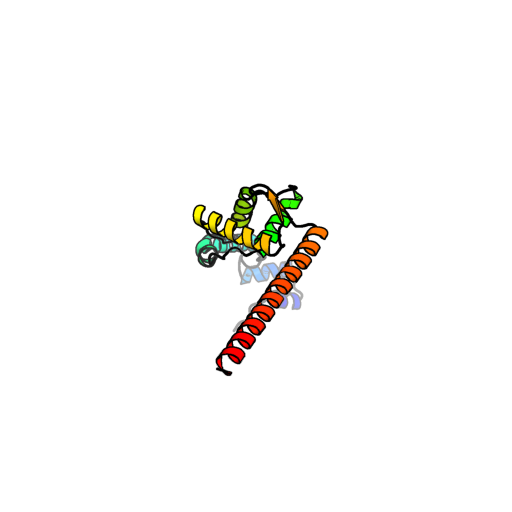 -9.858 3.362 4.209 1.00 83.81 122 VAL A N 1
ATOM 992 C CA . VAL A 1 122 ? -10.668 2.376 3.476 1.00 83.81 122 VAL A CA 1
ATOM 993 C C . VAL A 1 122 ? -10.579 0.962 4.062 1.00 83.81 122 VAL A C 1
ATOM 995 O O . VAL A 1 122 ? -11.207 0.045 3.540 1.00 83.81 122 VAL A O 1
ATOM 998 N N . GLY A 1 123 ? -9.799 0.765 5.130 1.00 88.31 123 GLY A N 1
ATOM 999 C CA . GLY A 1 123 ? -9.647 -0.525 5.799 1.00 88.31 123 GLY A CA 1
ATOM 1000 C C . GLY A 1 123 ? -8.869 -1.567 4.999 1.00 88.31 123 GLY A C 1
ATOM 1001 O O . GLY A 1 123 ? -9.043 -2.756 5.238 1.00 88.31 123 GLY A O 1
ATOM 1002 N N . LEU A 1 124 ? -8.025 -1.158 4.045 1.00 90.38 124 LEU A N 1
ATOM 1003 C CA . LEU A 1 124 ? -7.143 -2.082 3.318 1.00 90.38 124 LEU A CA 1
ATOM 1004 C C . LEU A 1 124 ? -5.937 -2.506 4.165 1.00 90.38 124 LEU A C 1
ATOM 1006 O O . LEU A 1 124 ? -5.425 -3.614 3.998 1.00 90.38 124 LEU A O 1
ATOM 1010 N N . ILE A 1 125 ? -5.489 -1.607 5.042 1.00 93.56 125 ILE A N 1
ATOM 1011 C CA . ILE A 1 125 ? -4.410 -1.788 6.015 1.00 93.56 125 ILE A CA 1
ATOM 1012 C C . ILE A 1 125 ? -4.847 -1.200 7.361 1.00 93.56 125 ILE A C 1
ATOM 1014 O O . ILE A 1 125 ? -5.687 -0.305 7.405 1.00 93.56 125 ILE A O 1
ATOM 1018 N N . ALA A 1 126 ? -4.278 -1.681 8.458 1.00 92.81 126 ALA A N 1
ATOM 1019 C CA . ALA A 1 126 ? -4.513 -1.158 9.798 1.00 92.81 126 ALA A CA 1
ATOM 1020 C C . ALA A 1 126 ? -3.242 -0.487 10.330 1.00 92.81 126 ALA A C 1
ATOM 1022 O O . ALA A 1 126 ? -2.128 -0.911 10.016 1.00 92.81 126 ALA A O 1
ATOM 1023 N N . LYS A 1 127 ? -3.412 0.571 11.131 1.00 93.12 127 LYS A N 1
ATOM 1024 C CA . LYS A 1 127 ? -2.324 1.302 11.793 1.00 93.12 127 LYS A CA 1
ATOM 1025 C C . LYS A 1 127 ? -2.389 1.043 13.297 1.00 93.12 127 LYS A C 1
ATOM 1027 O O . LYS A 1 127 ? -3.422 1.295 13.908 1.00 93.12 127 LYS A O 1
ATOM 1032 N N . TYR A 1 128 ? -1.290 0.567 13.879 1.00 88.00 128 TYR A N 1
ATOM 1033 C CA . TYR A 1 128 ? -1.226 0.135 15.287 1.00 88.00 128 TYR A CA 1
ATOM 1034 C C . TYR A 1 128 ? -0.308 0.990 16.172 1.00 88.00 128 TYR A C 1
ATOM 1036 O O . TYR A 1 128 ? -0.267 0.816 17.386 1.00 88.00 128 TYR A O 1
ATOM 1044 N N . GLY A 1 129 ? 0.412 1.935 15.578 1.00 85.31 129 GLY A N 1
ATOM 1045 C CA . GLY A 1 129 ? 1.290 2.867 16.273 1.00 85.31 129 GLY A CA 1
ATOM 1046 C C . GLY A 1 129 ? 1.870 3.870 15.290 1.00 85.31 129 GLY A C 1
ATOM 1047 O O . GLY A 1 129 ? 1.427 3.945 14.139 1.00 85.31 129 GLY A O 1
ATOM 1048 N N . ASP A 1 130 ? 2.882 4.613 15.721 1.00 85.62 130 ASP A N 1
ATOM 1049 C CA . ASP A 1 130 ? 3.594 5.518 14.826 1.00 85.62 130 ASP A CA 1
ATOM 1050 C C . ASP A 1 130 ? 4.341 4.712 13.764 1.00 85.62 130 ASP A C 1
ATOM 1052 O O . ASP A 1 130 ? 5.138 3.821 14.065 1.00 85.62 130 ASP A O 1
ATOM 1056 N N . ASP A 1 131 ? 3.994 4.987 12.507 1.00 90.25 131 ASP A N 1
ATOM 1057 C CA . ASP A 1 131 ? 4.550 4.361 11.310 1.00 90.25 131 ASP A CA 1
ATOM 1058 C C . ASP A 1 131 ? 4.458 2.835 11.227 1.00 90.25 131 ASP A C 1
ATOM 1060 O O . ASP A 1 131 ? 5.190 2.230 10.446 1.00 90.25 131 ASP A O 1
ATOM 1064 N N . GLN A 1 132 ? 3.563 2.205 11.990 1.00 93.75 132 GLN A N 1
ATOM 1065 C CA . GLN A 1 132 ? 3.390 0.751 12.009 1.00 93.75 132 GLN A CA 1
ATOM 1066 C C . GLN A 1 132 ? 2.083 0.329 11.346 1.00 93.75 132 GLN A C 1
ATOM 1068 O O . GLN A 1 132 ? 0.997 0.687 11.809 1.00 93.75 132 GLN A O 1
ATOM 1073 N N . TYR A 1 133 ? 2.213 -0.486 10.300 1.00 94.94 133 TYR A N 1
ATOM 1074 C CA . TYR A 1 133 ? 1.115 -0.928 9.449 1.00 94.94 133 TYR A CA 1
ATOM 1075 C C . TYR A 1 133 ? 1.040 -2.455 9.364 1.00 94.94 133 TYR A C 1
ATOM 1077 O O . TYR A 1 133 ? 2.059 -3.148 9.378 1.00 94.94 133 TYR A O 1
ATOM 1085 N N . CYS A 1 134 ? -0.169 -2.989 9.238 1.00 94.38 134 CYS A N 1
ATOM 1086 C CA . CYS A 1 134 ? -0.421 -4.416 9.057 1.00 94.38 134 CYS A CA 1
ATOM 1087 C C . CYS A 1 134 ? -1.665 -4.662 8.197 1.00 94.38 134 CYS A C 1
ATOM 1089 O O . CYS A 1 134 ? -2.457 -3.755 7.942 1.00 94.38 134 CYS A O 1
ATOM 1091 N N . ILE A 1 135 ? -1.838 -5.901 7.739 1.00 94.88 135 ILE A N 1
ATOM 1092 C CA . ILE A 1 135 ? -3.108 -6.353 7.182 1.00 94.88 135 ILE A CA 1
ATOM 1093 C C . ILE A 1 135 ? -4.126 -6.452 8.324 1.00 94.88 135 ILE A C 1
ATOM 1095 O O . ILE A 1 135 ? -3.812 -7.078 9.343 1.00 94.88 135 ILE A O 1
ATOM 1099 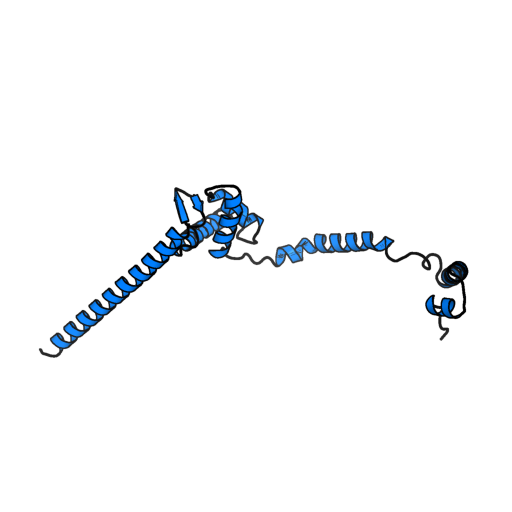N N . PRO A 1 136 ? -5.321 -5.850 8.184 1.00 92.00 136 PRO A N 1
ATOM 1100 C CA . PRO A 1 136 ? -6.338 -5.907 9.217 1.00 92.00 136 PRO A CA 1
ATOM 1101 C C . PRO A 1 136 ? -6.816 -7.344 9.416 1.00 92.00 136 PRO A C 1
ATOM 1103 O O . PRO A 1 136 ? -6.825 -8.167 8.499 1.00 92.00 136 PRO A O 1
ATOM 1106 N N . THR A 1 137 ? -7.253 -7.647 10.628 1.00 90.25 137 THR A N 1
ATOM 1107 C CA . THR A 1 137 ? -7.925 -8.914 10.916 1.00 90.25 137 THR A CA 1
ATOM 1108 C C . THR A 1 137 ? -9.339 -8.925 10.329 1.00 90.25 137 THR A C 1
ATOM 1110 O O . THR A 1 137 ? -9.962 -7.876 10.178 1.00 90.25 137 THR A O 1
ATOM 1113 N N . LEU A 1 138 ? -9.917 -10.112 10.097 1.00 86.88 138 LEU A N 1
ATOM 1114 C CA . LEU A 1 138 ? -11.313 -10.245 9.635 1.00 86.88 138 LEU A CA 1
ATOM 1115 C C . LEU A 1 138 ? -12.310 -9.479 10.523 1.00 86.88 138 LEU A C 1
ATOM 1117 O O . LEU A 1 138 ? -13.307 -8.941 10.044 1.00 86.88 138 LEU A O 1
ATOM 1121 N N . ARG A 1 139 ? -12.036 -9.416 11.833 1.00 84.50 139 ARG A N 1
ATOM 1122 C CA . ARG A 1 139 ? -12.853 -8.662 12.788 1.00 84.50 139 ARG A CA 1
ATOM 1123 C C . ARG A 1 139 ? -12.775 -7.159 12.529 1.00 84.50 139 ARG A C 1
ATOM 1125 O O . ARG A 1 139 ? -13.796 -6.482 12.584 1.00 84.50 139 ARG A O 1
ATOM 1132 N N . GLU A 1 140 ? -11.582 -6.639 12.273 1.00 85.50 140 GLU A N 1
ATOM 1133 C CA . GLU A 1 140 ? -11.381 -5.225 11.957 1.00 85.50 140 GLU A CA 1
ATOM 1134 C C . GLU A 1 140 ? -11.965 -4.864 10.596 1.00 85.50 140 GLU A C 1
ATOM 1136 O O . GLU A 1 140 ? -12.646 -3.849 10.502 1.00 85.50 140 GLU A O 1
ATOM 1141 N N . GLU A 1 141 ? -11.802 -5.714 9.578 1.00 85.31 141 GLU A N 1
ATOM 1142 C CA . GLU A 1 141 ? -12.432 -5.518 8.265 1.00 85.31 141 GLU A CA 1
ATOM 1143 C C . GLU A 1 141 ? -13.962 -5.401 8.400 1.00 85.31 141 GLU A C 1
ATOM 1145 O O . GLU A 1 141 ? -14.564 -4.439 7.916 1.00 85.31 141 GLU A O 1
ATOM 1150 N N . ALA A 1 142 ? -14.597 -6.319 9.140 1.00 81.56 142 ALA A N 1
ATOM 1151 C CA . ALA A 1 142 ? -16.040 -6.285 9.385 1.00 81.56 142 ALA A CA 1
ATOM 1152 C C . ALA A 1 142 ? -16.483 -5.035 10.169 1.00 81.56 142 ALA A C 1
ATOM 1154 O O . ALA A 1 142 ? -17.533 -4.448 9.885 1.00 81.56 142 ALA A O 1
ATOM 1155 N N . ASN A 1 143 ? -15.676 -4.599 11.139 1.00 80.44 143 ASN A N 1
ATOM 1156 C CA . ASN A 1 143 ? -15.950 -3.390 11.907 1.00 80.44 143 ASN A CA 1
ATOM 1157 C C . ASN A 1 143 ? -15.812 -2.122 11.053 1.00 80.44 143 ASN A C 1
ATOM 1159 O O . ASN A 1 143 ? -16.635 -1.220 11.196 1.00 80.44 143 ASN A O 1
ATOM 1163 N N . THR A 1 144 ? -14.843 -2.055 10.137 1.00 77.62 144 THR A N 1
ATOM 1164 C CA . THR A 1 144 ? -14.687 -0.918 9.215 1.00 77.62 144 THR A CA 1
ATOM 1165 C C . THR A 1 144 ? -15.896 -0.784 8.293 1.00 77.62 144 THR A C 1
ATOM 1167 O O . THR A 1 144 ? -16.420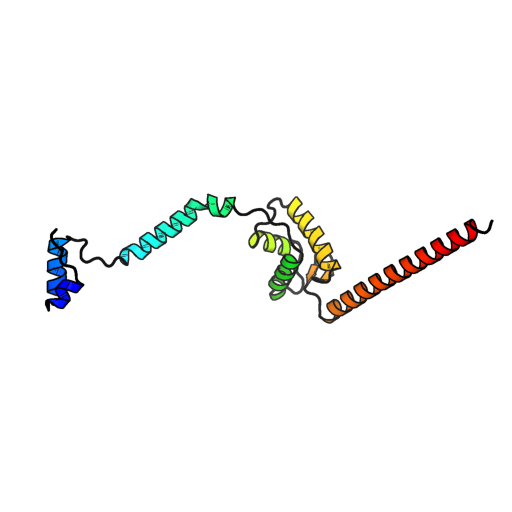 0.317 8.131 1.00 77.62 144 THR A O 1
ATOM 1170 N N . VAL A 1 145 ? -16.415 -1.898 7.764 1.00 75.44 145 VAL A N 1
ATOM 1171 C CA . VAL A 1 145 ? -17.649 -1.901 6.957 1.00 75.44 145 VAL A CA 1
ATOM 1172 C C . VAL A 1 145 ? -18.841 -1.408 7.777 1.00 75.44 145 VAL A C 1
ATOM 1174 O O . VAL A 1 145 ? -19.606 -0.561 7.312 1.00 75.44 145 VAL A O 1
ATOM 1177 N N . LYS A 1 146 ? -18.979 -1.877 9.024 1.00 76.50 146 LYS A N 1
ATOM 1178 C CA . LYS A 1 146 ? -20.036 -1.414 9.934 1.00 76.50 146 LYS A CA 1
ATOM 1179 C C . LYS A 1 146 ? -19.945 0.094 10.181 1.00 76.50 146 LYS A C 1
ATOM 1181 O O . LYS A 1 146 ? -20.972 0.773 10.133 1.00 76.50 146 LYS A O 1
ATOM 1186 N N . THR A 1 147 ? -18.744 0.623 10.407 1.00 77.44 147 THR A N 1
ATOM 1187 C CA . THR A 1 147 ? -18.506 2.061 10.601 1.00 77.44 147 THR A CA 1
ATOM 1188 C C . THR A 1 147 ? -18.823 2.861 9.340 1.00 77.44 147 THR A C 1
ATOM 1190 O O . THR A 1 147 ? -19.533 3.856 9.431 1.00 77.44 147 THR A O 1
ATOM 1193 N N . ALA A 1 148 ? -18.386 2.406 8.162 1.00 72.25 148 ALA A N 1
ATOM 1194 C CA . ALA A 1 148 ? -18.662 3.078 6.891 1.00 72.25 148 ALA A CA 1
ATOM 1195 C C . ALA A 1 148 ? -20.168 3.147 6.588 1.00 72.25 148 ALA A C 1
ATOM 1197 O O . ALA A 1 148 ? -20.686 4.203 6.230 1.00 72.25 148 ALA A O 1
ATOM 1198 N N . ILE A 1 149 ? -20.889 2.042 6.805 1.00 77.31 149 ILE A N 1
ATOM 1199 C CA . ILE A 1 149 ? -22.348 1.992 6.656 1.00 77.31 149 ILE A CA 1
ATOM 1200 C C . ILE A 1 149 ? -23.024 2.920 7.674 1.00 77.31 149 ILE A C 1
ATOM 1202 O O . ILE A 1 149 ? -23.951 3.646 7.324 1.00 77.31 149 ILE A O 1
ATOM 1206 N N . SER A 1 150 ? -22.555 2.937 8.923 1.00 78.06 150 SER A N 1
ATOM 1207 C CA . SER A 1 150 ? -23.123 3.796 9.970 1.00 78.06 150 SER A CA 1
ATOM 1208 C C . SER A 1 150 ? -22.926 5.283 9.651 1.00 78.06 150 SER A C 1
ATOM 1210 O O . SER A 1 150 ? -23.893 6.040 9.689 1.00 78.06 150 SER A O 1
ATOM 1212 N N . ALA A 1 151 ? -21.717 5.678 9.240 1.00 72.94 151 ALA A N 1
ATOM 1213 C CA . ALA A 1 151 ? -21.400 7.041 8.819 1.00 72.94 151 ALA A CA 1
ATOM 1214 C C . ALA A 1 151 ? -22.239 7.481 7.606 1.00 72.94 151 ALA A C 1
ATOM 1216 O O . ALA A 1 151 ? -22.760 8.596 7.576 1.00 72.94 151 ALA A O 1
ATOM 1217 N N . PHE A 1 152 ? -22.439 6.586 6.632 1.00 78.75 152 PHE A N 1
ATOM 1218 C CA . PHE A 1 152 ? -23.337 6.835 5.503 1.00 78.75 152 PHE A CA 1
ATOM 1219 C C . PHE A 1 152 ? -24.775 7.119 5.966 1.00 78.75 152 PHE A C 1
ATOM 1221 O O . PHE A 1 152 ? -25.379 8.105 5.540 1.00 78.75 152 PHE A O 1
ATOM 1228 N N . TRP A 1 153 ? -25.323 6.293 6.865 1.00 75.88 153 TRP A N 1
ATOM 1229 C CA . TRP A 1 153 ? -26.686 6.479 7.370 1.00 75.88 153 TRP A CA 1
ATOM 1230 C C . TRP A 1 153 ? -26.857 7.755 8.194 1.00 75.88 153 TRP A C 1
ATOM 1232 O O . TRP A 1 153 ? -27.905 8.393 8.103 1.00 75.88 153 TRP A O 1
ATOM 1242 N N . GLU A 1 154 ? -25.860 8.147 8.985 1.00 76.94 154 GLU A N 1
ATOM 1243 C CA . GLU A 1 154 ? -25.880 9.424 9.707 1.00 76.94 154 GLU A CA 1
ATOM 1244 C C . GLU A 1 154 ? -25.902 10.610 8.745 1.00 76.94 154 GLU A C 1
ATOM 1246 O O . GLU A 1 154 ? -26.723 11.516 8.895 1.00 76.94 154 GLU A O 1
ATOM 1251 N N . MET A 1 155 ? -25.076 10.566 7.701 1.00 73.19 155 MET A N 1
ATOM 1252 C CA . MET A 1 155 ? -25.063 11.595 6.669 1.00 73.19 155 MET A CA 1
ATOM 1253 C C . MET A 1 155 ? -26.419 11.686 5.952 1.00 73.19 155 MET A C 1
ATOM 1255 O O . MET A 1 155 ? -26.952 12.781 5.781 1.00 73.19 155 MET A O 1
ATOM 1259 N N . TYR A 1 156 ? -27.026 10.544 5.613 1.00 72.44 156 TYR A N 1
ATOM 1260 C CA . TYR A 1 156 ? -28.353 10.494 4.997 1.00 72.44 156 TYR A CA 1
ATOM 1261 C C . TYR A 1 156 ? -29.439 11.102 5.898 1.00 72.44 156 TYR A C 1
ATOM 1263 O O . TYR A 1 156 ? -30.201 11.961 5.450 1.00 72.44 156 TYR A O 1
ATOM 1271 N N . LYS A 1 157 ? -29.475 10.722 7.185 1.00 73.44 157 LYS A N 1
ATOM 1272 C CA . LYS A 1 157 ? -30.416 11.283 8.172 1.00 73.44 157 LYS A CA 1
ATOM 1273 C C . LYS A 1 157 ? -30.275 12.798 8.295 1.00 73.44 157 LYS A C 1
ATOM 1275 O O . LYS A 1 157 ? -31.288 13.497 8.315 1.00 73.44 157 LYS A O 1
ATOM 1280 N N . ASN A 1 158 ? -29.041 13.297 8.333 1.00 75.75 158 ASN A N 1
ATOM 1281 C CA . ASN A 1 158 ? -28.771 14.728 8.422 1.00 75.75 158 ASN A CA 1
ATOM 1282 C C . ASN A 1 158 ? -29.307 15.463 7.186 1.00 75.75 158 ASN A C 1
ATOM 1284 O O . ASN A 1 158 ? -30.023 16.450 7.336 1.00 75.75 158 ASN A O 1
ATOM 1288 N N . VAL A 1 159 ? -29.063 14.954 5.971 1.00 72.25 159 VAL A N 1
ATOM 1289 C CA . VAL A 1 159 ? -29.616 15.553 4.740 1.00 72.25 159 VAL A CA 1
ATOM 1290 C C . VAL A 1 159 ? -31.147 15.567 4.764 1.00 72.25 159 VAL A C 1
ATOM 1292 O O . VAL A 1 159 ? -31.748 16.589 4.440 1.00 72.25 159 VAL A O 1
ATOM 1295 N N . THR A 1 160 ? -31.798 14.484 5.201 1.00 70.19 160 THR A N 1
ATOM 1296 C CA . THR A 1 160 ? -33.268 14.448 5.312 1.00 70.19 160 THR A CA 1
ATOM 1297 C C . THR A 1 160 ? -33.796 15.489 6.305 1.00 70.19 160 THR A C 1
ATOM 1299 O O . THR A 1 160 ? -34.791 16.157 6.029 1.00 70.19 160 THR A O 1
ATOM 1302 N N . GLN A 1 161 ? -33.123 15.674 7.443 1.00 67.25 161 GLN A N 1
ATOM 1303 C CA . GLN A 1 161 ? -33.488 16.703 8.420 1.00 67.25 161 GLN A CA 1
ATOM 1304 C C . GLN A 1 161 ? -33.312 18.117 7.857 1.00 67.25 161 GLN A C 1
ATOM 1306 O O . GLN A 1 161 ? -34.208 18.941 8.020 1.00 67.25 161 GLN A O 1
ATOM 1311 N N . TYR A 1 162 ? -32.220 18.385 7.137 1.00 65.62 162 TYR A N 1
ATOM 1312 C CA . TYR A 1 162 ? -31.997 19.677 6.482 1.00 65.62 162 TYR A CA 1
ATOM 1313 C C . TYR A 1 162 ? -33.064 19.993 5.431 1.00 65.62 162 TYR A C 1
ATOM 1315 O O . TYR A 1 162 ? -33.588 21.104 5.416 1.00 65.62 162 TYR A O 1
ATOM 1323 N N . VAL A 1 163 ? -33.430 19.022 4.588 1.00 70.06 163 VAL A N 1
ATOM 1324 C CA . VAL A 1 163 ? -34.485 19.199 3.577 1.00 70.06 163 VAL A CA 1
ATOM 1325 C C . VAL A 1 163 ? -35.839 19.460 4.240 1.00 70.06 163 VAL A C 1
ATOM 1327 O O . VAL A 1 163 ? -36.560 20.357 3.812 1.00 70.06 163 VAL A O 1
ATOM 1330 N N . ASN A 1 164 ? -36.157 18.756 5.330 1.00 68.88 164 ASN A N 1
ATOM 1331 C CA . ASN A 1 164 ? -37.392 18.987 6.080 1.00 68.88 164 ASN A CA 1
ATOM 1332 C C . ASN A 1 164 ? -37.431 20.379 6.729 1.00 68.88 164 ASN A C 1
ATOM 1334 O O . ASN A 1 164 ? -38.460 21.048 6.666 1.00 68.88 164 ASN A O 1
ATOM 1338 N N . VAL A 1 165 ? -36.319 20.846 7.308 1.00 69.00 165 VAL A N 1
ATOM 1339 C CA . VAL A 1 165 ? -36.218 22.202 7.878 1.00 69.00 165 VAL A CA 1
ATOM 1340 C C . VAL A 1 165 ? -36.349 23.268 6.787 1.00 69.00 165 VAL A C 1
ATOM 1342 O O . VAL A 1 165 ? -37.075 24.244 6.971 1.00 69.00 165 VAL A O 1
ATOM 1345 N N . LEU A 1 166 ? -35.705 23.072 5.634 1.00 65.50 166 LEU A N 1
ATOM 1346 C CA . LEU A 1 166 ? -35.777 23.998 4.502 1.00 65.50 166 LEU A CA 1
ATOM 1347 C C . LEU A 1 166 ? -37.203 24.086 3.929 1.00 65.50 166 LEU A C 1
ATOM 1349 O O . LEU A 1 166 ? -37.692 25.178 3.644 1.00 65.50 166 LEU A O 1
ATOM 1353 N N . PHE A 1 167 ? -37.893 22.947 3.829 1.00 67.38 167 PHE A N 1
ATOM 1354 C CA . PHE A 1 167 ? -39.281 22.870 3.371 1.00 67.38 167 PHE A CA 1
ATOM 1355 C C . PHE A 1 167 ? -40.252 23.555 4.350 1.00 67.38 167 PHE A C 1
ATOM 1357 O O . PHE A 1 167 ? -41.145 24.289 3.927 1.00 67.38 167 PHE A O 1
ATOM 1364 N N . PHE A 1 168 ? -40.040 23.394 5.662 1.00 61.03 168 PHE A N 1
ATOM 1365 C CA . PHE A 1 168 ? -40.810 24.101 6.693 1.00 61.03 168 PHE A CA 1
ATOM 1366 C C . PHE A 1 168 ? -40.590 25.621 6.662 1.00 61.03 168 PHE A C 1
ATOM 1368 O O . PHE A 1 168 ? -41.546 26.386 6.792 1.00 61.03 168 PHE A O 1
ATOM 1375 N N . MET A 1 169 ? -39.350 26.076 6.456 1.00 67.56 169 MET A N 1
ATOM 1376 C CA . MET A 1 169 ? -39.030 27.504 6.323 1.00 67.56 169 MET A CA 1
ATOM 1377 C C . MET A 1 169 ? -39.707 28.130 5.090 1.00 67.56 169 MET A C 1
ATOM 1379 O O . MET A 1 169 ? -40.217 29.246 5.176 1.00 67.56 169 MET A O 1
ATOM 1383 N N . GLN A 1 170 ? -39.774 27.407 3.965 1.00 61.22 170 GLN A N 1
ATOM 1384 C CA . GLN A 1 170 ? -40.444 27.880 2.746 1.00 61.22 170 GLN A CA 1
ATOM 1385 C C . GLN A 1 170 ? -41.971 27.972 2.886 1.00 61.22 170 GLN A C 1
ATOM 1387 O O . GLN A 1 170 ? -42.557 28.938 2.403 1.00 61.22 170 GLN A O 1
ATOM 1392 N N . GLN A 1 171 ? -42.625 27.023 3.568 1.00 60.53 171 GLN A N 1
ATOM 1393 C CA . GLN A 1 171 ? -44.076 27.103 3.797 1.00 60.53 171 GLN A CA 1
ATOM 1394 C C . GLN A 1 171 ? -44.472 28.239 4.747 1.00 60.53 171 GLN A C 1
ATOM 1396 O O . GLN A 1 171 ? -45.506 28.872 4.547 1.00 60.53 171 GLN A O 1
ATOM 1401 N N . ASN A 1 172 ? -43.651 28.531 5.759 1.00 58.38 172 ASN A N 1
ATOM 1402 C CA . ASN A 1 172 ? -43.924 29.629 6.688 1.00 58.38 172 ASN A CA 1
ATOM 1403 C C . ASN A 1 172 ? -43.717 31.012 6.046 1.00 58.38 172 ASN A C 1
ATOM 1405 O O . ASN A 1 172 ? -44.413 31.953 6.413 1.00 58.38 172 ASN A O 1
ATOM 1409 N N . ALA A 1 173 ? -42.810 31.133 5.070 1.00 58.00 173 ALA A N 1
ATOM 1410 C CA . ALA A 1 173 ? -42.591 32.370 4.316 1.00 58.00 173 ALA A CA 1
ATOM 1411 C C . ALA A 1 173 ? -43.676 32.655 3.256 1.00 58.00 173 ALA A C 1
ATOM 1413 O O . ALA A 1 173 ? -43.822 33.796 2.838 1.00 58.00 173 ALA A O 1
ATOM 1414 N N . ALA A 1 174 ? -44.430 31.640 2.816 1.00 57.62 174 ALA A N 1
ATOM 1415 C CA . ALA A 1 174 ? -45.512 31.782 1.834 1.00 57.62 174 ALA A CA 1
ATOM 1416 C C . ALA A 1 174 ? -46.899 32.050 2.460 1.00 57.62 174 ALA A C 1
ATOM 1418 O O . ALA A 1 174 ? -47.853 32.304 1.729 1.00 57.62 174 ALA A O 1
ATOM 1419 N N . ASN A 1 175 ? -47.016 31.971 3.791 1.00 55.09 175 ASN A N 1
ATOM 1420 C CA . ASN A 1 175 ? -48.261 32.145 4.554 1.00 55.09 175 ASN A CA 1
ATOM 1421 C C . ASN A 1 175 ? -48.298 33.455 5.383 1.00 55.09 175 ASN A C 1
ATOM 1423 O O . ASN A 1 175 ? -49.128 33.576 6.286 1.00 55.09 175 ASN A O 1
ATOM 1427 N N . GLN A 1 176 ? -47.407 34.414 5.101 1.00 48.06 176 GLN A N 1
ATOM 1428 C CA . GLN A 1 176 ? -47.435 35.802 5.601 1.00 48.06 176 GLN A CA 1
ATOM 1429 C C . GLN A 1 176 ? -47.681 36.762 4.438 1.00 48.06 176 GLN A C 1
ATOM 1431 O O . GLN A 1 176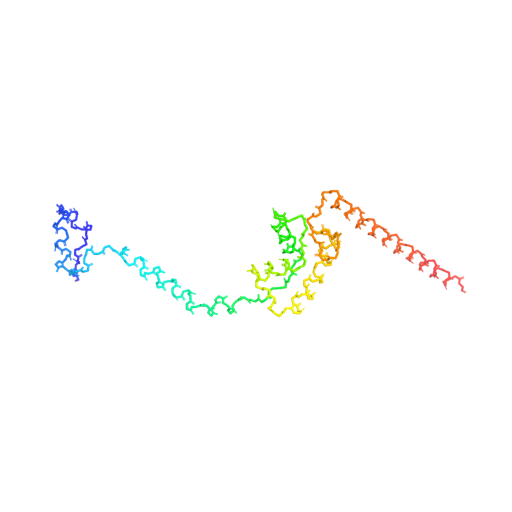 ? -48.366 37.781 4.671 1.00 48.06 176 GLN A O 1
#

Radius of gyration: 35.02 Å; chains: 1; bounding box: 82×80×78 Å

pLDDT: mean 77.36, std 14.82, range [38.75, 95.56]